Protein AF-M6KK67-F1 (afdb_monomer_lite)

Radius of gyration: 22.37 Å; chains: 1; bounding box: 48×28×58 Å

Organism: NCBI:txid1049928

Structure (mmCIF, N/CA/C/O backbone):
data_AF-M6KK67-F1
#
_entry.id   AF-M6KK67-F1
#
loop_
_atom_site.group_PDB
_atom_site.id
_atom_site.type_symbol
_atom_site.label_atom_id
_atom_site.label_alt_id
_atom_site.label_comp_id
_atom_site.label_asym_id
_atom_site.label_entity_id
_atom_site.label_seq_id
_atom_site.pdbx_PDB_ins_code
_atom_site.Cartn_x
_atom_site.Cartn_y
_atom_site.Cartn_z
_atom_site.occupancy
_atom_site.B_iso_or_equiv
_atom_site.auth_seq_id
_atom_site.auth_comp_id
_atom_site.auth_asym_id
_atom_site.auth_atom_id
_atom_site.pdbx_PDB_model_num
ATOM 1 N N . MET A 1 1 ? 13.458 3.617 15.728 1.00 33.53 1 MET A N 1
ATOM 2 C CA . MET A 1 1 ? 13.785 3.154 14.359 1.00 33.53 1 MET A CA 1
ATOM 3 C C . MET A 1 1 ? 12.514 2.644 13.691 1.00 33.53 1 MET A C 1
ATOM 5 O O . MET A 1 1 ? 12.127 1.504 13.910 1.00 33.53 1 MET A O 1
ATOM 9 N N . GLY A 1 2 ? 11.807 3.507 12.957 1.00 37.56 2 GLY A N 1
ATOM 10 C CA . GLY A 1 2 ? 10.612 3.109 12.209 1.00 37.56 2 GLY A CA 1
ATOM 11 C C . GLY A 1 2 ? 11.021 2.467 10.888 1.00 37.56 2 GLY A C 1
ATOM 12 O O . GLY A 1 2 ? 11.701 3.101 10.086 1.00 37.56 2 GLY A O 1
ATOM 13 N N . LYS A 1 3 ? 10.647 1.203 10.675 1.00 34.69 3 LYS A N 1
ATOM 14 C CA . LYS A 1 3 ? 10.792 0.530 9.380 1.00 34.69 3 LYS A CA 1
ATOM 15 C C . LYS A 1 3 ? 9.918 1.277 8.369 1.00 34.69 3 LYS A C 1
ATOM 17 O O . LYS A 1 3 ? 8.695 1.220 8.468 1.00 34.69 3 LYS A O 1
ATOM 22 N N . PHE A 1 4 ? 10.530 1.989 7.424 1.00 38.41 4 PHE A N 1
ATOM 23 C CA . PHE A 1 4 ? 9.823 2.554 6.278 1.00 38.41 4 PHE A CA 1
ATOM 24 C C . PHE A 1 4 ? 9.268 1.396 5.442 1.00 38.41 4 PHE A C 1
ATOM 26 O O . PHE A 1 4 ? 9.997 0.745 4.698 1.00 38.41 4 PHE A O 1
ATOM 33 N N . CYS A 1 5 ? 7.984 1.091 5.613 1.00 43.50 5 CYS A N 1
ATOM 34 C CA . CYS A 1 5 ? 7.282 0.152 4.752 1.00 43.50 5 CYS A CA 1
ATOM 35 C C . CYS A 1 5 ? 6.779 0.937 3.537 1.00 43.50 5 CYS A C 1
ATOM 37 O O . CYS A 1 5 ? 5.818 1.701 3.633 1.00 43.50 5 CYS A O 1
ATOM 39 N N . PHE A 1 6 ? 7.479 0.806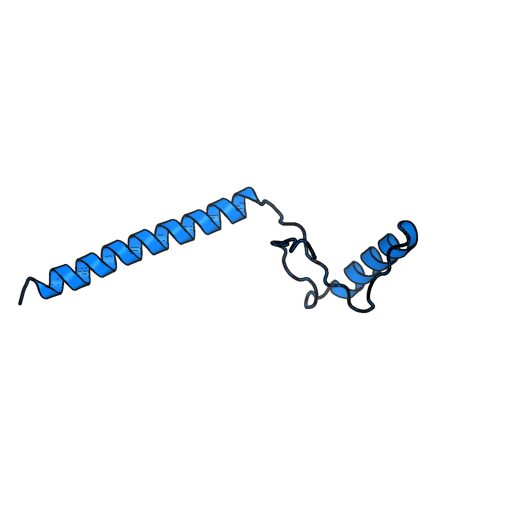 2.411 1.00 46.00 6 PHE A N 1
ATOM 40 C CA . PHE A 1 6 ? 7.053 1.395 1.147 1.00 46.00 6 PHE A CA 1
ATOM 41 C C . PHE A 1 6 ? 5.829 0.636 0.624 1.00 46.00 6 PHE A C 1
ATOM 43 O O . PHE A 1 6 ? 5.951 -0.426 0.019 1.00 46.00 6 PHE A O 1
ATOM 50 N N . PHE A 1 7 ? 4.638 1.190 0.849 1.00 54.44 7 PHE A N 1
ATOM 51 C CA . PHE A 1 7 ? 3.414 0.709 0.216 1.00 54.44 7 PHE A CA 1
ATOM 52 C C . PHE A 1 7 ? 3.314 1.278 -1.200 1.00 54.44 7 PHE A C 1
ATOM 54 O O . PHE A 1 7 ? 3.062 2.463 -1.395 1.00 54.44 7 PHE A O 1
ATOM 61 N N . TRP A 1 8 ? 3.479 0.417 -2.202 1.00 53.53 8 TRP A N 1
ATOM 62 C CA . TRP A 1 8 ? 3.285 0.733 -3.624 1.00 53.53 8 TRP A CA 1
ATOM 63 C C . TRP A 1 8 ? 1.790 0.738 -4.014 1.00 53.53 8 TRP A C 1
ATOM 65 O O . TRP A 1 8 ? 1.387 0.190 -5.034 1.00 53.53 8 TRP A O 1
ATOM 75 N N . GLY A 1 9 ? 0.935 1.322 -3.174 1.00 60.81 9 GLY A N 1
ATOM 76 C CA . GLY A 1 9 ? -0.515 1.376 -3.370 1.00 60.81 9 GLY A CA 1
ATOM 77 C C . GLY A 1 9 ? -0.995 2.744 -3.840 1.00 60.81 9 GLY A C 1
ATOM 78 O O . GLY A 1 9 ? -0.379 3.766 -3.549 1.00 60.81 9 GLY A O 1
ATOM 79 N N . GLU A 1 10 ? -2.128 2.782 -4.538 1.00 67.81 10 GLU A N 1
ATOM 80 C CA . GLU A 1 10 ? -2.820 4.047 -4.793 1.00 67.81 10 GLU A CA 1
AT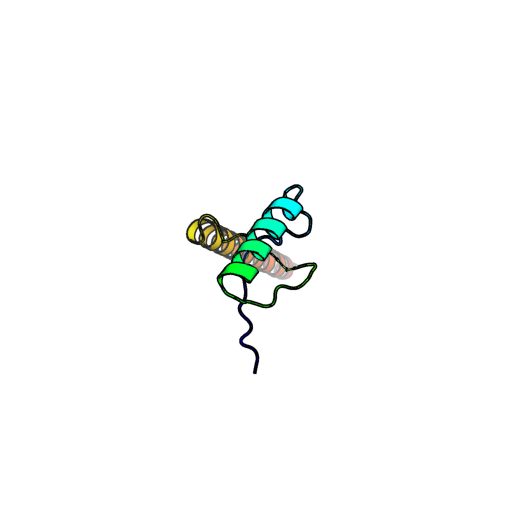OM 81 C C . GLU A 1 10 ? -3.356 4.593 -3.462 1.00 67.81 10 GLU A C 1
ATOM 83 O O . GLU A 1 10 ? -3.987 3.857 -2.693 1.00 67.81 10 GLU A O 1
ATOM 88 N N . ASN A 1 11 ? -3.062 5.861 -3.166 1.00 75.81 11 ASN A N 1
ATOM 89 C CA . ASN A 1 11 ? -3.573 6.527 -1.975 1.00 75.81 11 ASN A CA 1
ATOM 90 C C . ASN A 1 11 ? -5.046 6.871 -2.192 1.00 75.81 11 ASN A C 1
ATOM 92 O O . ASN A 1 11 ? -5.389 7.683 -3.050 1.00 75.81 11 ASN A O 1
ATOM 96 N N . LEU A 1 12 ? -5.915 6.274 -1.382 1.00 77.12 12 LEU A N 1
ATOM 97 C CA . LEU A 1 12 ? -7.356 6.404 -1.549 1.00 77.12 12 LEU A CA 1
ATOM 98 C C . LEU A 1 12 ? -7.931 7.689 -0.937 1.00 77.12 12 LEU A C 1
ATOM 100 O O . LEU A 1 12 ? -9.139 7.877 -1.026 1.00 77.12 12 LEU A O 1
ATOM 104 N N . LYS A 1 13 ? -7.121 8.589 -0.353 1.00 78.94 13 LYS A N 1
ATOM 105 C CA . LYS A 1 13 ? -7.600 9.833 0.296 1.00 78.94 13 LYS A CA 1
ATOM 106 C C . LYS A 1 13 ? -8.520 10.688 -0.577 1.00 78.94 13 LYS A C 1
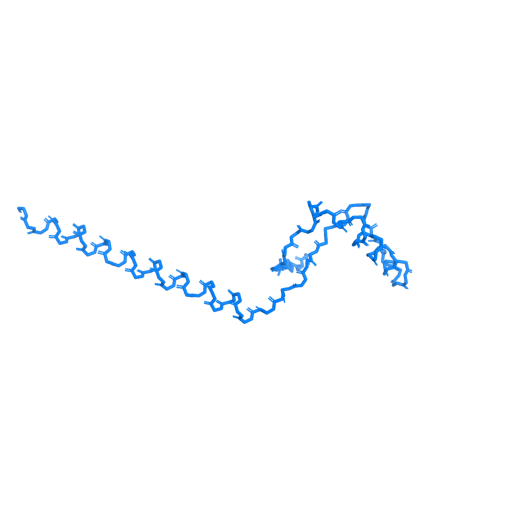ATOM 108 O O . LYS A 1 13 ? -9.428 11.320 -0.051 1.00 78.94 13 LYS A O 1
ATOM 113 N N . HIS A 1 14 ? -8.288 10.707 -1.886 1.00 79.94 14 HIS A N 1
ATOM 114 C CA . HIS A 1 14 ? -9.082 11.481 -2.848 1.00 79.94 14 HIS A CA 1
ATOM 115 C C . HIS A 1 14 ? -10.087 10.625 -3.629 1.00 79.94 14 HIS A C 1
ATOM 117 O O . HIS A 1 14 ? -10.751 11.118 -4.537 1.00 79.94 14 HIS A O 1
ATOM 123 N N . HIS A 1 15 ? -10.199 9.336 -3.305 1.00 80.25 15 HIS A N 1
ATOM 124 C CA . HIS A 1 15 ? -11.113 8.430 -3.982 1.00 80.25 15 HIS A CA 1
ATOM 125 C C . HIS A 1 15 ? -12.555 8.705 -3.525 1.00 80.25 15 HIS A C 1
ATOM 127 O O . HIS A 1 15 ? -12.812 8.872 -2.335 1.00 80.25 15 HIS A O 1
ATOM 133 N N . SER A 1 16 ? -13.522 8.686 -4.445 1.00 84.69 16 SER A N 1
ATOM 134 C CA . SER A 1 16 ? -14.947 8.941 -4.146 1.00 84.69 16 SER A CA 1
ATOM 135 C C . SER A 1 16 ? -15.508 8.033 -3.041 1.00 84.69 16 SER A C 1
ATOM 137 O O . SER A 1 16 ? -16.302 8.450 -2.206 1.00 84.69 16 SER A O 1
ATOM 139 N N . LEU A 1 17 ? -15.038 6.787 -3.011 1.00 84.00 17 LEU A N 1
ATOM 140 C CA . LEU A 1 17 ? -15.388 5.771 -2.012 1.00 84.00 17 LEU A CA 1
ATOM 141 C C . LEU A 1 17 ? -14.579 5.837 -0.699 1.00 84.00 17 LEU A C 1
ATOM 143 O O . LEU A 1 17 ? -14.720 4.947 0.139 1.00 84.00 17 LEU A O 1
ATOM 147 N N . TYR A 1 18 ? -13.739 6.854 -0.485 1.00 84.62 18 TYR A N 1
ATOM 148 C CA . TYR A 1 18 ? -12.935 6.994 0.737 1.00 84.62 18 TYR A CA 1
ATOM 149 C C . TYR A 1 18 ? -13.729 6.874 2.052 1.00 84.62 18 TYR A C 1
ATOM 151 O O . TYR A 1 18 ? -13.238 6.190 2.953 1.00 84.62 18 TYR A O 1
ATOM 159 N N . PRO A 1 19 ? -14.955 7.428 2.187 1.00 87.44 19 PRO A N 1
ATOM 160 C CA . PRO A 1 19 ? -15.753 7.252 3.401 1.00 87.44 19 PRO A CA 1
ATOM 161 C C . PRO A 1 19 ? -16.030 5.781 3.740 1.00 87.44 19 PRO A C 1
ATOM 163 O O . PRO A 1 19 ? -15.936 5.394 4.902 1.00 87.44 19 PRO A O 1
ATOM 166 N N . TYR A 1 20 ? -16.289 4.943 2.732 1.00 86.31 20 TYR A N 1
ATOM 167 C CA . TYR A 1 20 ? -16.514 3.509 2.929 1.00 86.31 20 TYR A CA 1
ATOM 168 C C . TYR A 1 20 ? -15.240 2.796 3.374 1.00 86.31 20 TYR A C 1
ATOM 170 O O . TYR A 1 20 ? -15.267 2.009 4.315 1.00 86.31 20 TYR A O 1
ATOM 178 N N . TYR A 1 21 ? -14.103 3.116 2.752 1.00 84.25 21 TYR A N 1
ATOM 179 C CA . TYR A 1 21 ? -12.819 2.555 3.168 1.00 84.25 21 TYR A CA 1
ATOM 180 C C . TYR A 1 21 ? -12.450 2.970 4.598 1.00 84.25 21 TYR A C 1
ATOM 182 O O . TYR A 1 21 ? -11.942 2.149 5.361 1.00 84.25 21 TYR A O 1
ATOM 190 N N . LYS A 1 22 ? -12.738 4.220 4.986 1.00 89.31 22 LYS A N 1
ATOM 191 C CA . LYS A 1 22 ? -12.533 4.714 6.353 1.00 89.31 22 LYS A CA 1
ATOM 192 C C . LYS A 1 22 ? -13.338 3.901 7.365 1.00 89.31 22 LYS A C 1
ATOM 194 O O . LYS A 1 22 ? -12.762 3.499 8.372 1.00 89.31 22 LYS A O 1
ATOM 199 N N . LEU A 1 23 ? -14.614 3.625 7.083 1.00 88.75 23 LEU A N 1
ATOM 200 C CA . LEU A 1 23 ? -15.460 2.799 7.952 1.00 88.75 23 LEU A CA 1
ATOM 201 C C . LEU A 1 23 ? -14.863 1.401 8.148 1.00 88.75 23 LEU A C 1
ATOM 203 O O . LEU A 1 23 ? -14.647 0.989 9.284 1.00 88.75 23 LEU A O 1
ATOM 207 N N . SER A 1 24 ? -14.468 0.723 7.066 1.00 85.88 24 SER A N 1
ATOM 208 C CA . SER A 1 24 ? -13.849 -0.607 7.160 1.00 85.88 24 SER A CA 1
ATOM 209 C C . SER A 1 24 ? -12.562 -0.612 7.995 1.00 85.88 24 SER A C 1
ATOM 211 O O . SER A 1 24 ? -12.313 -1.544 8.760 1.00 85.88 24 SER A O 1
ATOM 213 N N . VAL A 1 25 ? -11.728 0.429 7.870 1.00 86.62 25 VAL A N 1
ATOM 214 C CA . VAL A 1 25 ? -10.490 0.559 8.658 1.00 86.62 25 VAL A CA 1
ATOM 215 C C . VAL A 1 25 ? -10.793 0.849 10.130 1.00 86.62 25 VAL A C 1
ATOM 217 O O . VAL A 1 25 ? -10.100 0.331 11.004 1.00 86.62 25 VAL A O 1
ATOM 220 N N . GLN A 1 26 ? -11.826 1.639 10.425 1.00 89.44 26 GLN A N 1
ATOM 221 C CA . GLN A 1 26 ? -12.266 1.901 11.798 1.00 89.44 26 GLN A CA 1
ATOM 222 C C . GLN A 1 26 ? -12.824 0.641 12.468 1.00 89.44 26 GLN A C 1
ATOM 224 O O . GLN A 1 26 ? -12.470 0.363 13.616 1.00 89.44 26 GLN A O 1
ATOM 229 N N . ASP A 1 27 ? -13.616 -0.151 11.747 1.00 88.06 27 ASP A N 1
ATOM 230 C CA . ASP A 1 27 ? -14.145 -1.424 12.241 1.00 88.06 27 ASP A CA 1
ATOM 231 C C . ASP A 1 27 ? -13.018 -2.417 12.538 1.00 88.06 27 ASP A C 1
ATOM 233 O O . ASP A 1 27 ? -12.961 -2.992 13.628 1.00 88.06 27 ASP A O 1
ATOM 237 N N . ALA A 1 28 ? -12.055 -2.553 11.621 1.00 85.69 28 ALA A N 1
ATOM 238 C CA . ALA A 1 28 ? -10.853 -3.349 11.858 1.00 85.69 28 ALA A CA 1
ATOM 239 C C . ALA A 1 28 ? -10.060 -2.821 13.067 1.00 85.69 28 ALA A C 1
ATOM 241 O O . ALA A 1 28 ? -9.640 -3.598 13.925 1.00 85.69 28 ALA A O 1
ATOM 242 N N . GLY A 1 29 ? -9.911 -1.500 13.186 1.00 87.62 29 GLY A N 1
ATOM 243 C CA . GLY A 1 29 ? -9.288 -0.856 14.339 1.00 87.62 29 GLY A CA 1
ATOM 244 C C . GLY A 1 29 ? -9.952 -1.240 15.659 1.00 87.62 29 GLY A C 1
ATOM 245 O O . GLY A 1 29 ? -9.269 -1.581 16.623 1.00 87.62 29 GLY A O 1
ATOM 246 N N . ARG A 1 30 ? -11.287 -1.278 15.686 1.00 88.56 30 ARG A N 1
ATOM 247 C CA . ARG A 1 30 ? -12.065 -1.690 16.858 1.00 88.56 30 ARG A CA 1
ATOM 248 C C . ARG A 1 30 ? -11.878 -3.171 17.192 1.00 88.56 30 ARG A C 1
ATOM 250 O O . ARG A 1 30 ? -11.663 -3.494 18.359 1.00 88.56 30 ARG A O 1
ATOM 257 N N . ILE A 1 31 ? -11.934 -4.053 16.192 1.00 91.88 31 ILE A N 1
ATOM 258 C CA . ILE A 1 31 ? -11.787 -5.510 16.365 1.00 91.88 31 ILE A CA 1
ATOM 259 C C . ILE A 1 31 ? -10.394 -5.851 16.903 1.00 91.88 31 ILE A C 1
ATOM 261 O O . ILE A 1 31 ? -10.260 -6.598 17.873 1.00 91.88 31 ILE A O 1
ATOM 265 N N . TYR A 1 32 ? -9.358 -5.266 16.304 1.00 88.44 32 TYR A N 1
ATOM 266 C CA . TYR A 1 32 ? -7.963 -5.554 16.638 1.00 88.44 32 TYR A CA 1
ATOM 267 C C . TYR A 1 32 ? -7.387 -4.633 17.723 1.00 88.44 32 TYR A C 1
ATOM 269 O O . TYR A 1 32 ? -6.199 -4.722 18.026 1.00 88.44 32 TYR A O 1
ATOM 277 N N . LYS A 1 33 ? -8.213 -3.763 18.326 1.00 91.19 33 LYS A N 1
ATOM 278 C CA . LYS A 1 33 ? -7.811 -2.770 19.341 1.00 91.19 33 LYS A CA 1
ATOM 279 C C . LYS A 1 33 ? -6.631 -1.896 18.888 1.00 91.19 33 LYS A C 1
ATOM 281 O O . LYS A 1 33 ? -5.767 -1.537 19.685 1.00 91.19 33 LYS A O 1
ATOM 286 N N . LEU A 1 34 ? -6.595 -1.559 17.601 1.00 85.94 34 LEU A N 1
ATOM 287 C CA . LEU A 1 34 ? -5.597 -0.673 17.012 1.00 85.94 34 LEU A CA 1
ATOM 288 C C . LEU A 1 34 ? -6.094 0.771 17.089 1.00 85.94 34 LEU A C 1
ATOM 290 O O . LEU A 1 34 ? -7.243 1.071 16.766 1.00 85.94 34 LEU A O 1
ATOM 294 N N . THR A 1 35 ? -5.213 1.687 17.475 1.00 84.38 35 THR A N 1
ATOM 295 C CA . THR A 1 35 ? -5.488 3.123 17.424 1.00 84.38 35 THR A CA 1
ATOM 296 C C . THR A 1 35 ? -5.419 3.611 15.980 1.00 84.38 35 THR A C 1
ATOM 298 O O . THR A 1 35 ? -4.349 3.727 15.384 1.00 84.38 35 THR A O 1
ATOM 301 N N . VAL A 1 36 ? -6.585 3.891 15.401 1.00 83.44 36 VAL A N 1
ATOM 302 C CA . VAL A 1 36 ? -6.721 4.412 14.036 1.00 83.44 36 VAL A CA 1
ATOM 303 C C . VAL A 1 36 ? -6.893 5.930 14.097 1.00 83.44 36 VAL A C 1
ATOM 305 O O . VAL A 1 36 ? -7.728 6.437 14.841 1.00 83.44 36 VAL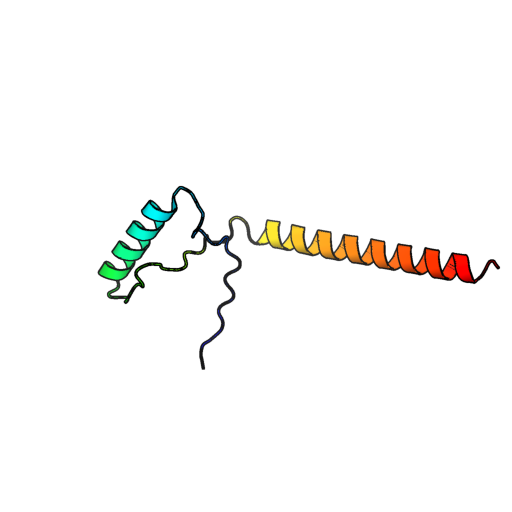 A O 1
ATOM 308 N N . SER A 1 37 ? -6.099 6.663 13.313 1.00 83.06 37 SER A N 1
ATOM 309 C CA . SER A 1 37 ? -6.233 8.120 13.165 1.00 83.06 37 SER A CA 1
ATOM 310 C C . SER A 1 37 ? -7.578 8.498 12.528 1.00 83.06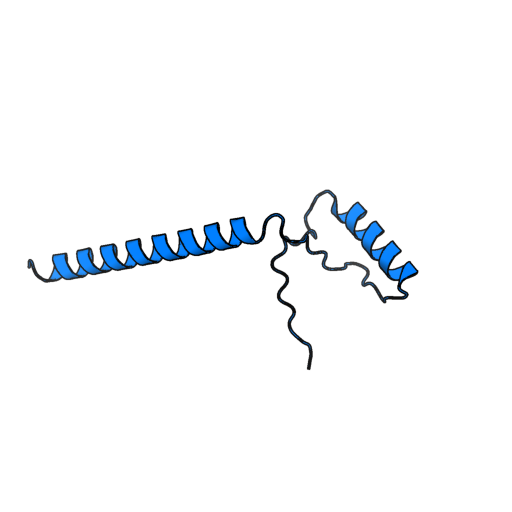 37 SER A C 1
ATOM 312 O O . SER A 1 37 ? -8.140 7.723 11.760 1.00 83.06 37 SER A O 1
ATOM 314 N N . GLU A 1 38 ? -8.081 9.708 12.785 1.00 79.69 38 GLU A N 1
ATOM 315 C CA . GLU A 1 38 ? -9.331 10.212 12.192 1.00 79.69 38 GLU A CA 1
ATOM 316 C C . GLU A 1 38 ? -9.289 10.250 10.650 1.00 79.69 38 GLU A C 1
ATOM 318 O O . GLU A 1 38 ? -10.310 10.044 9.985 1.00 79.69 38 GLU A O 1
ATOM 323 N N . TYR A 1 39 ? -8.099 10.446 10.074 1.00 78.00 39 TYR A N 1
ATOM 324 C CA . TYR A 1 39 ? -7.852 10.450 8.630 1.00 78.00 39 TYR A CA 1
ATOM 325 C C . TYR A 1 39 ? -6.747 9.444 8.284 1.00 78.00 39 TYR A C 1
ATOM 327 O O . TYR A 1 39 ? -5.620 9.847 7.971 1.00 78.00 39 TYR A O 1
ATOM 335 N N . PRO A 1 40 ? -7.036 8.131 8.363 1.00 80.56 40 PRO A N 1
ATOM 336 C CA . PRO A 1 40 ? -6.023 7.117 8.129 1.00 80.56 40 PRO A CA 1
ATOM 337 C C . PRO A 1 40 ? -5.589 7.150 6.663 1.00 80.56 40 PRO A C 1
ATOM 339 O O . PRO A 1 40 ? -6.404 7.279 5.754 1.00 80.56 40 PRO A O 1
ATOM 342 N N . THR A 1 41 ? -4.291 7.023 6.404 1.00 80.25 41 THR A N 1
ATOM 343 C CA . THR A 1 41 ? -3.819 6.864 5.026 1.00 80.25 41 THR A CA 1
ATOM 344 C C . THR A 1 41 ? -4.107 5.434 4.582 1.00 80.25 41 THR A C 1
ATOM 346 O O . THR A 1 41 ? -3.471 4.496 5.057 1.00 80.25 41 THR A O 1
ATOM 349 N N . ILE A 1 42 ? -5.086 5.271 3.690 1.00 80.69 42 ILE A N 1
ATOM 350 C CA . ILE A 1 42 ? -5.511 3.966 3.180 1.00 80.69 42 ILE A CA 1
ATOM 351 C C . ILE A 1 42 ? -4.855 3.740 1.823 1.00 80.69 42 ILE A C 1
ATOM 353 O O . ILE A 1 42 ? -5.070 4.504 0.880 1.00 80.69 42 ILE A O 1
ATOM 357 N N . PHE A 1 43 ? -4.069 2.674 1.733 1.00 78.56 43 PHE A N 1
ATOM 358 C CA . PHE A 1 43 ? -3.451 2.240 0.489 1.00 78.56 43 PHE A CA 1
ATOM 359 C C . PHE A 1 43 ? -4.218 1.055 -0.077 1.00 78.56 43 PHE A C 1
ATOM 361 O O . PHE A 1 43 ? -4.486 0.082 0.630 1.00 78.56 43 PHE A O 1
ATOM 368 N N . ARG A 1 44 ? -4.543 1.114 -1.369 1.00 69.38 44 ARG A N 1
ATOM 369 C CA . ARG A 1 44 ? -5.050 -0.065 -2.070 1.00 69.38 44 ARG A CA 1
ATOM 370 C C . ARG A 1 44 ? -3.896 -1.052 -2.283 1.00 69.38 44 ARG A C 1
ATOM 372 O O . ARG A 1 44 ? -2.849 -0.620 -2.774 1.00 69.38 44 ARG A O 1
ATOM 379 N N . PRO A 1 45 ? -4.052 -2.352 -1.970 1.00 61.69 45 PRO A N 1
ATOM 380 C CA . PRO A 1 45 ? -3.064 -3.345 -2.369 1.00 61.69 45 PRO A CA 1
ATOM 381 C C . PRO A 1 45 ? -2.881 -3.315 -3.890 1.00 61.69 45 PRO A C 1
ATOM 383 O O . PRO A 1 45 ? -3.811 -3.002 -4.641 1.00 61.69 45 PRO A O 1
ATOM 386 N N . ILE A 1 46 ? -1.665 -3.610 -4.350 1.00 60.06 46 ILE A N 1
ATOM 387 C CA . ILE A 1 46 ? -1.375 -3.668 -5.780 1.00 60.06 46 ILE A CA 1
ATOM 388 C C . ILE A 1 46 ? -2.178 -4.820 -6.377 1.00 60.06 46 ILE A C 1
ATOM 390 O O . ILE A 1 46 ? -1.883 -5.981 -6.114 1.00 60.06 46 ILE A O 1
ATOM 394 N N . ALA A 1 47 ? -3.177 -4.499 -7.196 1.00 56.06 47 ALA A N 1
ATOM 395 C CA . ALA A 1 47 ? -3.733 -5.470 -8.125 1.00 56.06 47 ALA A CA 1
ATOM 396 C C . ALA A 1 47 ? -2.655 -5.783 -9.178 1.00 56.06 47 ALA A C 1
ATOM 398 O O . ALA A 1 47 ? -2.138 -4.858 -9.811 1.00 56.06 47 ALA A O 1
ATOM 399 N N . ASP A 1 48 ? -2.301 -7.063 -9.316 1.00 57.56 48 ASP A N 1
ATOM 400 C CA . ASP A 1 48 ? -1.276 -7.594 -10.225 1.00 57.56 48 ASP A CA 1
ATOM 401 C C . ASP A 1 48 ? 0.115 -6.933 -10.090 1.00 57.56 48 ASP A C 1
ATOM 403 O O . ASP A 1 48 ? 0.548 -6.185 -10.980 1.00 57.56 48 ASP A O 1
ATOM 407 N N . PRO A 1 49 ? 0.856 -7.214 -8.998 1.00 60.03 49 PRO A N 1
ATOM 408 C CA . PRO A 1 49 ? 2.203 -6.675 -8.791 1.00 60.03 49 PRO A CA 1
ATOM 409 C C . PRO A 1 49 ? 3.152 -7.008 -9.946 1.00 60.03 49 PRO A C 1
ATOM 411 O O . PRO A 1 49 ? 3.931 -6.152 -10.363 1.00 60.03 49 PRO A O 1
ATOM 414 N N . GLU A 1 50 ? 3.020 -8.198 -10.528 1.00 58.88 50 GLU A N 1
ATOM 415 C CA . GLU A 1 50 ? 3.809 -8.642 -11.678 1.00 58.88 50 GLU A CA 1
ATOM 416 C C . GLU A 1 50 ? 3.587 -7.754 -12.905 1.00 58.88 50 GLU A C 1
ATOM 418 O O . GLU A 1 50 ? 4.545 -7.281 -13.512 1.00 58.88 50 GLU A O 1
ATOM 423 N N . LYS A 1 51 ? 2.332 -7.431 -13.239 1.00 61.16 51 LYS A N 1
ATOM 424 C CA . LYS A 1 51 ? 2.024 -6.591 -14.408 1.00 61.16 51 LYS A CA 1
ATOM 425 C C . LYS A 1 51 ? 2.535 -5.166 -14.238 1.00 61.16 51 LYS A C 1
ATOM 427 O O . LYS A 1 51 ? 3.001 -4.567 -15.209 1.00 61.16 51 LYS A O 1
ATOM 432 N N . LYS A 1 52 ? 2.468 -4.606 -13.023 1.00 59.91 52 LYS A N 1
ATOM 433 C CA . LYS A 1 52 ? 3.024 -3.269 -12.752 1.00 59.91 52 LYS A CA 1
ATOM 434 C C . LYS A 1 52 ? 4.550 -3.266 -12.774 1.00 59.91 52 LYS A C 1
ATOM 436 O O . LYS A 1 52 ? 5.120 -2.320 -13.313 1.00 59.91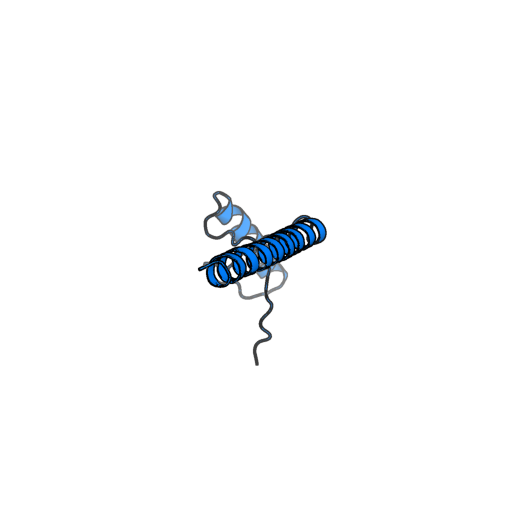 52 LYS A O 1
ATOM 441 N N . LEU A 1 53 ? 5.197 -4.308 -12.253 1.00 65.38 53 LEU A N 1
ATOM 442 C CA . LEU A 1 53 ? 6.654 -4.441 -12.283 1.00 65.38 53 LEU A CA 1
ATOM 443 C C . LEU A 1 53 ? 7.171 -4.605 -13.715 1.00 65.38 53 LEU A C 1
ATOM 445 O O . LEU A 1 53 ? 8.092 -3.897 -14.111 1.00 65.38 53 LEU A O 1
ATOM 449 N N . VAL A 1 54 ? 6.531 -5.462 -14.516 1.00 65.88 54 VAL A N 1
ATOM 450 C CA . VAL A 1 54 ? 6.856 -5.640 -15.939 1.00 65.88 54 VAL A CA 1
ATOM 451 C C . VAL A 1 54 ? 6.662 -4.331 -16.697 1.00 65.88 54 VAL A C 1
ATOM 453 O O . VAL A 1 54 ? 7.537 -3.931 -17.456 1.00 65.88 54 VAL A O 1
ATOM 456 N N . ARG A 1 55 ? 5.563 -3.610 -16.451 1.00 67.50 55 ARG A N 1
ATOM 457 C CA . ARG A 1 55 ? 5.308 -2.311 -17.084 1.00 67.50 55 ARG A CA 1
ATOM 458 C C . ARG A 1 55 ? 6.366 -1.268 -16.701 1.00 67.50 55 ARG A C 1
ATOM 460 O O . ARG A 1 55 ? 6.876 -0.584 -17.583 1.00 67.50 55 ARG A O 1
ATOM 467 N N . ALA A 1 56 ? 6.719 -1.159 -15.421 1.00 67.56 56 ALA A N 1
ATOM 468 C CA . ALA A 1 56 ? 7.765 -0.247 -14.957 1.00 67.56 56 ALA A CA 1
ATOM 469 C C . ALA A 1 56 ? 9.145 -0.615 -15.532 1.00 67.56 56 ALA A C 1
ATOM 471 O O . ALA A 1 56 ? 9.861 0.262 -16.013 1.00 67.56 56 ALA A O 1
ATOM 472 N N . GLY A 1 57 ? 9.485 -1.907 -15.551 1.00 69.69 57 GLY A N 1
ATOM 473 C CA . GLY A 1 57 ? 10.714 -2.416 -16.159 1.00 69.69 57 GLY A CA 1
ATOM 474 C C . GLY A 1 57 ? 10.781 -2.143 -17.661 1.00 69.69 57 GLY A C 1
ATOM 475 O O . GLY A 1 57 ? 11.809 -1.697 -18.159 1.00 69.69 57 GLY A O 1
ATOM 476 N N . MET A 1 58 ? 9.668 -2.320 -18.375 1.00 71.44 58 MET A N 1
ATOM 477 C CA . MET A 1 58 ? 9.566 -2.065 -19.812 1.00 71.44 58 MET A CA 1
ATOM 478 C C . MET A 1 58 ? 9.709 -0.572 -20.141 1.00 71.44 58 MET A C 1
ATOM 480 O O . MET A 1 58 ? 10.444 -0.226 -21.066 1.00 71.44 58 MET A O 1
ATOM 484 N N . TYR A 1 59 ? 9.094 0.321 -19.354 1.00 72.38 59 TYR A N 1
ATOM 485 C CA . TYR A 1 59 ? 9.310 1.765 -19.501 1.00 72.38 59 TYR A CA 1
ATOM 486 C C . TYR A 1 59 ? 10.761 2.160 -19.210 1.00 72.38 59 TYR A C 1
ATOM 488 O O . TYR A 1 59 ? 11.340 2.931 -19.975 1.00 72.38 59 TYR A O 1
ATOM 496 N N . GLY A 1 60 ? 11.374 1.587 -18.170 1.00 74.38 60 GLY A N 1
ATOM 497 C CA . GLY A 1 60 ? 12.787 1.807 -17.855 1.00 74.38 60 GLY A CA 1
ATOM 498 C C . GLY A 1 60 ? 13.716 1.388 -18.998 1.00 74.38 60 GLY A C 1
ATOM 499 O O . GLY A 1 60 ? 14.569 2.171 -19.413 1.00 74.38 60 GLY A O 1
ATOM 500 N N . LEU A 1 61 ? 13.499 0.198 -19.569 1.00 77.25 61 LEU A N 1
ATOM 501 C CA . LEU A 1 61 ? 14.263 -0.295 -20.719 1.00 77.25 61 LEU A CA 1
ATOM 502 C C . LEU A 1 61 ? 14.067 0.580 -21.962 1.00 77.25 61 LEU A C 1
ATOM 504 O O . LEU A 1 61 ? 15.044 0.919 -22.627 1.00 77.25 61 LEU A O 1
ATOM 508 N N . SER A 1 62 ? 12.829 0.993 -22.256 1.00 77.06 62 SER A N 1
ATOM 509 C CA . SER A 1 62 ? 12.552 1.875 -23.398 1.00 77.06 62 SER A CA 1
ATOM 510 C C . SER A 1 62 ? 13.210 3.253 -23.254 1.00 77.06 62 SER A C 1
ATOM 512 O O . SER A 1 62 ? 13.752 3.776 -24.226 1.00 77.06 62 SER A O 1
ATOM 514 N N . GLY A 1 63 ? 13.235 3.811 -22.039 1.00 78.12 63 GLY A N 1
ATOM 515 C CA . GLY A 1 63 ? 13.906 5.078 -21.753 1.00 78.12 63 GLY A CA 1
ATOM 516 C C . GLY A 1 63 ? 15.423 4.973 -21.900 1.00 78.12 63 GLY A C 1
ATOM 517 O O . GLY A 1 63 ? 16.045 5.871 -22.464 1.00 78.12 63 GLY A O 1
ATOM 518 N N . LEU A 1 64 ? 16.013 3.853 -21.467 1.00 84.12 64 LEU A N 1
ATOM 519 C CA . LEU A 1 64 ? 17.444 3.593 -21.628 1.00 84.12 64 LEU A CA 1
ATOM 520 C C . LEU A 1 64 ? 17.835 3.495 -23.110 1.00 84.12 64 LEU A C 1
ATOM 522 O O . LEU A 1 64 ? 18.811 4.111 -23.530 1.00 84.12 64 LEU A O 1
ATOM 526 N N . PHE A 1 65 ? 17.045 2.776 -23.915 1.00 79.56 65 PHE A N 1
ATOM 527 C CA . PHE A 1 65 ? 17.251 2.684 -25.364 1.00 79.56 65 PHE A CA 1
ATOM 528 C C . PHE A 1 65 ? 17.159 4.049 -26.047 1.00 79.56 65 PHE A C 1
ATOM 530 O O . PHE A 1 65 ? 18.016 4.385 -26.864 1.00 79.56 65 PHE A O 1
ATOM 537 N N . PHE A 1 66 ? 16.159 4.856 -25.685 1.00 82.25 66 PHE A N 1
ATOM 538 C CA . PHE A 1 66 ? 16.025 6.209 -26.218 1.00 82.25 66 PHE A CA 1
ATOM 539 C C . PHE A 1 66 ? 17.229 7.084 -25.852 1.00 82.25 66 PHE A C 1
ATOM 541 O O . PHE A 1 66 ? 17.757 7.777 -26.715 1.00 82.25 66 PHE A O 1
ATOM 548 N N . LEU A 1 67 ? 17.709 7.007 -24.607 1.00 83.25 67 LEU A N 1
ATOM 549 C CA . LEU A 1 67 ? 18.878 7.761 -24.150 1.00 83.25 67 LEU A CA 1
ATOM 550 C C . LEU A 1 67 ? 20.148 7.369 -24.920 1.00 83.25 67 LEU A C 1
ATOM 552 O O . LEU A 1 67 ? 20.900 8.244 -25.342 1.00 83.25 67 LEU A O 1
ATOM 556 N N . ILE A 1 68 ? 20.366 6.068 -25.137 1.00 80.25 68 ILE A N 1
ATOM 557 C CA . ILE A 1 68 ? 21.517 5.549 -25.891 1.00 80.25 68 ILE A CA 1
ATOM 558 C C . ILE A 1 68 ? 21.479 6.046 -27.341 1.00 80.25 68 ILE A C 1
ATOM 560 O O . ILE A 1 68 ? 22.483 6.548 -27.847 1.00 80.25 68 ILE A O 1
ATOM 564 N N . ILE A 1 69 ? 20.319 5.954 -27.999 1.00 80.12 69 ILE A N 1
ATOM 565 C CA . ILE A 1 69 ? 20.136 6.432 -29.377 1.00 80.12 69 ILE A CA 1
ATOM 566 C C . ILE A 1 69 ? 20.329 7.950 -29.452 1.00 80.12 69 ILE A C 1
ATOM 568 O O . ILE A 1 69 ? 21.036 8.439 -30.328 1.00 80.12 69 ILE A O 1
ATOM 572 N N . PHE A 1 70 ? 19.748 8.700 -28.519 1.00 84.25 70 PHE A N 1
ATOM 573 C CA . PHE A 1 70 ? 19.879 10.153 -28.459 1.00 84.25 70 PHE A CA 1
ATOM 574 C C . PHE A 1 70 ? 21.341 10.589 -28.291 1.00 84.25 70 PHE A C 1
ATOM 576 O O . PHE A 1 70 ? 21.808 11.485 -28.993 1.00 84.25 70 PHE A O 1
ATOM 583 N N . PHE A 1 71 ? 22.092 9.909 -27.422 1.00 80.56 71 PHE A N 1
ATOM 584 C CA . PHE A 1 71 ? 23.515 10.174 -27.214 1.00 80.56 71 PHE A CA 1
ATOM 585 C C . PHE A 1 71 ? 24.348 9.864 -28.467 1.00 80.56 71 PHE A C 1
ATOM 587 O O . PHE A 1 71 ? 25.202 10.661 -28.846 1.00 80.56 71 PHE A O 1
ATOM 594 N N . LEU A 1 72 ? 24.055 8.757 -29.160 1.00 79.81 72 LEU A N 1
ATOM 595 C CA . LEU A 1 72 ? 24.677 8.407 -30.443 1.00 79.81 72 LEU A CA 1
ATOM 596 C C . LEU A 1 72 ? 24.395 9.440 -31.538 1.00 79.81 72 LEU A C 1
ATOM 598 O O . LEU A 1 72 ? 25.303 9.775 -32.292 1.00 79.81 72 LEU A O 1
ATOM 602 N N . ILE A 1 73 ? 23.171 9.965 -31.623 1.00 80.25 73 ILE A N 1
ATOM 603 C CA . ILE A 1 73 ? 22.812 11.001 -32.603 1.00 80.25 73 ILE A CA 1
ATOM 604 C C . ILE A 1 73 ? 23.556 12.306 -32.301 1.00 80.25 73 ILE A C 1
ATOM 606 O O . ILE A 1 73 ? 24.096 12.921 -33.221 1.00 80.25 73 ILE A O 1
ATOM 610 N N . ILE A 1 74 ? 23.634 12.715 -31.031 1.00 80.38 74 ILE A N 1
ATOM 611 C CA . ILE A 1 74 ? 24.365 13.926 -30.633 1.00 80.38 74 ILE A CA 1
ATOM 612 C C . ILE A 1 74 ? 25.863 13.777 -30.915 1.00 80.38 74 ILE A C 1
ATOM 614 O O . ILE A 1 74 ? 26.442 14.660 -31.545 1.00 80.38 74 ILE A O 1
ATOM 618 N N . LEU A 1 75 ? 26.491 12.666 -30.510 1.00 70.25 75 LEU A N 1
ATOM 619 C CA . LEU A 1 75 ? 27.913 12.439 -30.789 1.00 70.25 75 LEU A CA 1
ATOM 620 C C . LEU A 1 75 ? 28.197 12.267 -32.283 1.00 70.25 75 LEU A C 1
ATOM 622 O O . LEU A 1 75 ? 29.171 12.823 -32.780 1.00 70.25 75 LEU A O 1
ATOM 626 N N . GLY A 1 76 ? 27.353 11.532 -33.007 1.00 62.91 76 GLY A N 1
ATOM 627 C CA . GLY A 1 76 ? 27.492 11.335 -34.450 1.00 62.91 76 GLY A CA 1
ATOM 628 C C . GLY A 1 76 ? 27.340 12.637 -35.239 1.00 62.91 76 GLY A C 1
ATOM 629 O O . GLY A 1 76 ? 28.056 12.845 -36.214 1.00 62.91 76 GLY A O 1
ATOM 630 N N . SER A 1 77 ? 26.484 13.553 -34.776 1.00 58.97 77 SER A N 1
ATOM 631 C CA . SER A 1 77 ? 26.353 14.893 -35.364 1.00 58.97 77 SER A CA 1
ATOM 632 C C . SER A 1 77 ? 27.562 15.789 -35.072 1.00 58.97 77 SER A C 1
ATOM 634 O O . SER A 1 77 ? 27.851 16.687 -35.854 1.00 58.97 77 SER A O 1
ATOM 636 N N . PHE A 1 78 ? 28.289 15.542 -33.976 1.00 55.34 78 PHE A N 1
ATOM 637 C CA . PHE A 1 78 ? 29.477 16.312 -33.586 1.00 55.34 78 PHE A CA 1
ATOM 638 C C . PHE A 1 78 ? 30.755 15.891 -34.332 1.00 55.34 78 PHE A C 1
ATOM 640 O O . PHE A 1 78 ? 31.685 16.681 -34.439 1.00 55.34 78 PHE A O 1
ATOM 647 N N . VAL A 1 79 ? 30.815 14.655 -34.844 1.00 53.03 79 VAL A N 1
ATOM 648 C CA . VAL A 1 79 ? 31.979 14.109 -35.576 1.00 53.03 79 VAL A CA 1
ATOM 649 C C . VAL A 1 79 ? 31.946 14.449 -37.075 1.00 53.03 79 VAL A C 1
ATOM 651 O O . VAL A 1 79 ? 32.955 14.311 -37.758 1.00 53.03 79 VAL A O 1
ATOM 654 N N . SER A 1 80 ? 30.807 14.912 -37.598 1.00 52.69 80 SER A N 1
ATOM 655 C CA . SER A 1 80 ? 30.608 15.172 -39.031 1.00 52.69 80 SER A CA 1
ATOM 656 C C . SER A 1 80 ? 30.730 16.655 -39.437 1.00 52.69 80 SER A C 1
ATOM 658 O O . SER A 1 80 ? 30.245 17.006 -40.516 1.00 52.69 80 SER A O 1
ATOM 660 N N . PHE A 1 81 ? 31.338 17.505 -38.599 1.00 44.25 81 PHE A N 1
ATOM 661 C CA . PHE A 1 81 ? 31.566 18.938 -38.849 1.00 44.25 81 PHE A CA 1
ATOM 662 C C . PHE A 1 81 ? 33.052 19.263 -39.036 1.00 44.25 81 PHE A C 1
ATOM 664 O O . PHE A 1 81 ? 33.879 18.637 -38.336 1.00 44.25 81 PHE A O 1
#

Sequence (81 aa):
MGKFCFFWGENLKHHSLYPYYKLSVQDAGRIYKLTVSEYPTIFRPIADPEKKLVRAGMYGLSGLFFLIIFFLIILGSFVSF

pLDDT: mean 72.51, std 14.71, range [33.53, 91.88]

Foldseek 3Di:
DDDPDDQPFDFCLVPPCQVVVLVVVVVVCVVVVNDADPRHGDGDHDDPPPVVVVVVVVVVVVVVVVVVVVVCVVVVVVVPD

Secondary structure (DSSP, 8-state):
--------SPBGGGSTTHHHHHHHHHHHHHHTT----SS--PBPP-S-HHHHHHHHHHHHHHHHHHHHHHHHHHHHHHH--